Protein AF-A0A5A7V7B0-F1 (afdb_monomer_lite)

Secondary structure (DSSP, 8-state):
--SHHHHHHHHHHHHHHHHHHHHHHHGGG-HHHHHHTT---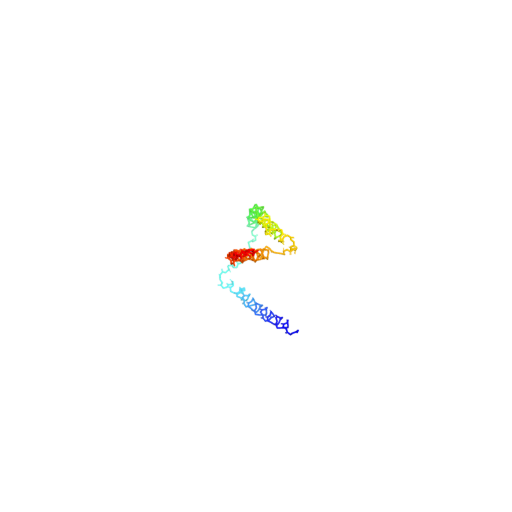------HHHHHHHHHHHHHHHHHHHHHHHHHTTT---HHHHHHHHHHHS-HHHHHHHHHS---SSHHHHHHHHHHHHHHHHHHHHHHHHHHHS----------PPP----

Structure (mmCIF, N/CA/C/O backbone):
data_AF-A0A5A7V7B0-F1
#
_entry.id   AF-A0A5A7V7B0-F1
#
loop_
_atom_site.group_PDB
_atom_site.id
_atom_site.type_symbol
_atom_site.label_atom_id
_atom_site.label_alt_id
_atom_site.label_comp_id
_atom_site.label_asym_id
_atom_site.label_entity_id
_atom_site.label_seq_id
_atom_site.pdbx_PDB_ins_code
_atom_site.Cartn_x
_atom_site.Cartn_y
_atom_site.Cartn_z
_atom_site.occupancy
_atom_site.B_iso_or_equiv
_atom_site.auth_seq_id
_atom_site.auth_comp_id
_atom_site.auth_asym_id
_atom_site.auth_atom_id
_atom_site.pdbx_PDB_model_num
ATOM 1 N N . MET A 1 1 ? 16.609 -31.916 -13.043 1.00 44.19 1 MET A N 1
ATOM 2 C CA . MET A 1 1 ? 15.316 -31.734 -12.333 1.00 44.19 1 MET A CA 1
ATOM 3 C C . MET A 1 1 ? 15.356 -32.152 -10.844 1.00 44.19 1 MET A C 1
ATOM 5 O O . MET A 1 1 ? 14.357 -32.625 -10.323 1.00 44.19 1 MET A O 1
ATOM 9 N N . LEU A 1 2 ? 16.464 -31.944 -10.107 1.00 50.38 2 LEU A N 1
ATOM 10 C CA . LEU A 1 2 ? 16.573 -32.333 -8.679 1.00 50.38 2 LEU A CA 1
ATOM 11 C C . LEU A 1 2 ? 16.670 -31.155 -7.683 1.00 50.38 2 LEU A C 1
ATOM 13 O O . LEU A 1 2 ? 16.662 -31.378 -6.475 1.00 50.38 2 LEU A O 1
ATOM 17 N N . SER A 1 3 ? 16.712 -29.902 -8.151 1.00 45.66 3 SER A N 1
ATOM 18 C CA . SER A 1 3 ? 16.937 -28.737 -7.271 1.00 45.66 3 SER A CA 1
ATOM 19 C C . SER A 1 3 ? 15.665 -28.222 -6.562 1.00 45.66 3 SER A C 1
ATOM 21 O O . SER A 1 3 ? 15.728 -27.774 -5.418 1.00 45.66 3 SER A O 1
ATOM 23 N N . CYS A 1 4 ? 14.472 -28.380 -7.153 1.00 44.38 4 CYS A N 1
ATOM 24 C CA . CYS A 1 4 ? 13.214 -27.901 -6.550 1.00 44.38 4 CYS A CA 1
ATOM 25 C C . CYS A 1 4 ? 12.774 -28.671 -5.291 1.00 44.38 4 CYS A C 1
ATOM 27 O O . CYS A 1 4 ? 12.064 -28.121 -4.450 1.00 44.38 4 CYS A O 1
ATOM 29 N N . ARG A 1 5 ? 13.211 -29.926 -5.111 1.00 48.72 5 ARG A N 1
ATOM 30 C CA . ARG A 1 5 ? 12.793 -30.761 -3.969 1.00 48.72 5 ARG A CA 1
ATOM 31 C C . ARG A 1 5 ? 13.484 -30.358 -2.655 1.00 48.72 5 ARG A C 1
ATOM 33 O O . ARG A 1 5 ? 12.900 -30.522 -1.587 1.00 48.72 5 ARG A O 1
ATOM 40 N N . LYS A 1 6 ? 14.688 -29.769 -2.723 1.00 51.28 6 LYS A N 1
ATOM 41 C CA . LYS A 1 6 ? 15.424 -29.284 -1.538 1.00 51.28 6 LYS A CA 1
ATOM 42 C C . LYS A 1 6 ? 14.836 -27.986 -0.969 1.00 51.28 6 LYS A C 1
ATOM 44 O O . LYS A 1 6 ? 14.724 -27.868 0.247 1.00 51.28 6 LYS A O 1
ATOM 49 N N . GLN A 1 7 ? 14.372 -27.060 -1.816 1.00 46.69 7 GLN A N 1
ATOM 50 C CA . GLN A 1 7 ? 13.757 -25.804 -1.348 1.00 46.69 7 GLN A CA 1
ATOM 51 C C . GLN A 1 7 ? 12.418 -26.014 -0.625 1.00 46.69 7 GLN A C 1
ATOM 53 O O . GLN A 1 7 ? 12.127 -25.293 0.327 1.00 46.69 7 GLN A O 1
ATOM 58 N N . GLY A 1 8 ? 11.623 -27.014 -1.024 1.00 50.09 8 GLY A N 1
ATOM 59 C CA . GLY A 1 8 ? 10.396 -27.378 -0.303 1.00 50.09 8 GLY A CA 1
ATOM 60 C C . GLY A 1 8 ? 10.667 -27.941 1.098 1.00 50.09 8 GLY A C 1
ATOM 61 O O . GLY A 1 8 ? 9.931 -27.645 2.036 1.00 50.09 8 GLY A O 1
ATOM 62 N N . CYS A 1 9 ? 11.758 -28.698 1.259 1.00 52.94 9 CYS A N 1
ATOM 63 C CA . CYS A 1 9 ? 12.156 -29.288 2.538 1.00 52.94 9 CYS A CA 1
ATOM 64 C C . CYS A 1 9 ? 12.688 -28.230 3.521 1.00 52.94 9 CYS A C 1
ATOM 66 O O . CYS A 1 9 ? 12.286 -28.210 4.682 1.00 52.94 9 CYS A O 1
ATOM 68 N N . GLU A 1 10 ? 13.521 -27.297 3.051 1.00 57.16 10 GLU A N 1
ATOM 69 C CA . GLU A 1 10 ? 14.060 -26.221 3.897 1.00 57.16 10 GLU A CA 1
ATOM 70 C C . GLU A 1 10 ? 12.984 -25.211 4.320 1.00 57.16 10 GLU A C 1
ATOM 72 O O . GLU A 1 10 ? 12.929 -24.826 5.488 1.00 57.16 10 GLU A O 1
ATOM 77 N N . LYS A 1 11 ? 12.052 -24.853 3.423 1.00 60.31 11 LYS A N 1
ATOM 78 C CA . LYS A 1 11 ? 10.896 -24.010 3.779 1.00 60.31 11 LYS A CA 1
ATOM 79 C C . LYS A 1 11 ? 10.007 -24.666 4.837 1.00 60.31 11 LYS A C 1
ATOM 81 O O . LYS A 1 11 ? 9.556 -23.982 5.753 1.00 60.31 11 LYS A O 1
ATOM 86 N N . LYS A 1 12 ? 9.796 -25.984 4.748 1.00 68.38 12 LYS A N 1
ATOM 87 C CA . LYS A 1 12 ? 9.005 -26.745 5.725 1.00 68.38 12 LYS A CA 1
ATOM 88 C C . LYS A 1 12 ? 9.674 -26.775 7.103 1.00 68.38 12 LYS A C 1
ATOM 90 O O . LYS A 1 12 ? 9.035 -26.428 8.088 1.00 68.38 12 LYS A O 1
ATOM 95 N N . LYS A 1 13 ? 10.985 -27.040 7.162 1.00 74.31 13 LYS A N 1
ATOM 96 C CA . LYS A 1 13 ? 11.766 -26.975 8.413 1.00 74.31 13 LYS A CA 1
ATOM 97 C C . LYS A 1 13 ? 11.723 -25.592 9.064 1.00 74.31 13 LYS A C 1
ATOM 99 O O . LYS A 1 13 ? 11.684 -25.484 10.288 1.00 74.31 13 LYS A O 1
ATOM 104 N N . LEU A 1 14 ? 11.758 -24.529 8.261 1.00 72.19 14 LEU A N 1
ATOM 105 C CA . LEU A 1 14 ? 11.712 -23.156 8.763 1.00 72.19 14 LEU A CA 1
ATOM 106 C C . LEU A 1 14 ? 10.325 -22.817 9.324 1.00 72.19 14 LEU A C 1
ATOM 108 O O . LEU A 1 14 ? 10.233 -22.236 10.403 1.00 72.19 14 LEU A O 1
ATOM 112 N N . PHE A 1 15 ? 9.261 -23.258 8.646 1.00 73.69 15 PHE A N 1
ATOM 113 C CA . PHE A 1 15 ? 7.886 -23.127 9.126 1.00 73.69 15 PHE A CA 1
ATOM 114 C C . PHE A 1 15 ? 7.670 -23.871 10.451 1.00 73.69 15 PHE A C 1
ATOM 116 O O . PHE A 1 15 ? 7.143 -23.288 11.394 1.00 73.69 15 PHE A O 1
ATOM 123 N N . ASP A 1 16 ? 8.170 -25.103 10.572 1.00 79.31 16 ASP A N 1
ATOM 124 C CA . ASP A 1 16 ? 8.054 -25.899 11.800 1.00 79.31 16 ASP A CA 1
ATOM 125 C C . ASP A 1 16 ? 8.808 -25.254 12.978 1.00 79.31 16 ASP A C 1
ATOM 127 O O . ASP A 1 16 ? 8.309 -25.222 14.105 1.00 79.31 16 ASP A O 1
ATOM 131 N N . ARG A 1 17 ? 9.983 -24.655 12.729 1.00 78.88 17 ARG A N 1
ATOM 132 C CA . ARG A 1 17 ? 10.747 -23.907 13.747 1.00 78.88 17 ARG A CA 1
ATOM 133 C C . ARG A 1 17 ? 10.021 -22.643 14.205 1.00 78.88 17 ARG A C 1
ATOM 135 O O . ARG A 1 17 ? 10.004 -22.354 15.401 1.00 78.88 17 ARG A O 1
ATOM 142 N N . VAL A 1 18 ? 9.417 -21.905 13.273 1.00 78.25 18 VAL A N 1
ATOM 143 C CA . VAL A 1 18 ? 8.632 -20.697 13.569 1.00 78.25 18 VAL A CA 1
ATOM 144 C C . VAL A 1 18 ? 7.355 -21.060 14.330 1.00 78.25 18 VAL A C 1
ATOM 146 O O . VAL A 1 18 ? 7.065 -20.442 15.353 1.00 78.25 18 VAL A O 1
ATOM 149 N N . ALA A 1 19 ? 6.646 -22.111 13.913 1.00 79.38 19 ALA A N 1
ATOM 150 C CA . ALA A 1 19 ? 5.474 -22.630 14.611 1.00 79.38 19 ALA A CA 1
ATOM 151 C C . ALA A 1 19 ? 5.823 -23.094 16.035 1.00 79.38 19 ALA A C 1
ATOM 153 O O . ALA A 1 19 ? 5.123 -22.760 16.994 1.00 79.38 19 ALA A O 1
ATOM 154 N N . GLN A 1 20 ? 6.953 -23.788 16.208 1.00 76.12 20 GLN A N 1
ATOM 155 C CA . GLN A 1 20 ? 7.423 -24.210 17.524 1.00 76.12 20 GLN A CA 1
ATOM 156 C C . GLN A 1 20 ? 7.801 -23.010 18.408 1.00 76.12 20 GLN A C 1
ATOM 158 O O . GLN A 1 20 ? 7.453 -22.999 19.589 1.00 76.12 20 GLN A O 1
ATOM 163 N N . ALA A 1 21 ? 8.454 -21.979 17.864 1.00 71.75 21 ALA A N 1
ATOM 164 C CA . ALA A 1 21 ? 8.780 -20.751 18.594 1.00 71.75 21 ALA A CA 1
ATOM 165 C C . ALA A 1 21 ? 7.524 -19.956 19.007 1.00 71.75 21 ALA A C 1
ATOM 167 O O . ALA A 1 21 ? 7.416 -19.541 20.161 1.00 71.75 21 ALA A O 1
ATOM 168 N N . LEU A 1 22 ? 6.534 -19.831 18.114 1.00 62.91 22 LEU A N 1
ATOM 169 C CA . LEU A 1 22 ? 5.226 -19.223 18.401 1.00 62.91 22 LEU A CA 1
ATOM 170 C C . LEU A 1 22 ? 4.441 -20.005 19.462 1.00 62.91 22 LEU A C 1
ATOM 172 O O . LEU A 1 22 ? 3.808 -19.412 20.334 1.00 62.91 22 LEU A O 1
ATOM 176 N N . SER A 1 23 ? 4.516 -21.340 19.443 1.00 65.19 23 SER A N 1
ATOM 177 C CA . SER A 1 23 ? 3.890 -22.175 20.478 1.00 65.19 23 SER A CA 1
ATOM 178 C C . SER A 1 23 ? 4.555 -22.014 21.853 1.00 65.19 23 SER A C 1
ATOM 180 O O . SER A 1 23 ? 3.890 -22.153 22.881 1.00 65.19 23 SER A O 1
ATOM 182 N N . LYS A 1 24 ? 5.857 -21.691 21.888 1.00 62.62 24 LYS A N 1
ATOM 183 C CA . LYS A 1 24 ? 6.624 -21.455 23.120 1.00 62.62 24 LYS A CA 1
ATOM 184 C C . LYS A 1 24 ? 6.319 -20.083 23.735 1.00 62.62 24 LYS A C 1
ATOM 186 O O . LYS A 1 24 ? 6.168 -20.006 24.950 1.00 62.62 24 LYS A O 1
ATOM 191 N N . SER A 1 25 ? 6.157 -19.025 22.935 1.00 57.03 25 SER A N 1
ATOM 192 C CA . SER A 1 25 ? 5.814 -17.684 23.446 1.00 57.03 25 SER A CA 1
ATOM 193 C C . SER A 1 25 ? 4.348 -17.560 23.872 1.00 57.03 25 SER A C 1
ATOM 195 O O . SER A 1 25 ? 4.049 -16.877 24.849 1.00 57.03 25 SER A O 1
ATOM 197 N N . LYS A 1 26 ? 3.423 -18.292 23.233 1.00 53.94 26 LYS A N 1
ATOM 198 C CA . LYS A 1 26 ? 2.003 -18.301 23.636 1.00 53.94 26 LYS A CA 1
ATOM 199 C C . LYS A 1 26 ? 1.782 -18.872 25.045 1.00 53.94 26 LYS A C 1
ATOM 201 O O . LYS A 1 26 ? 0.843 -18.472 25.724 1.00 53.94 26 LYS A O 1
ATOM 206 N N . LYS A 1 27 ? 2.683 -19.740 25.522 1.00 60.47 27 LYS A N 1
ATOM 207 C CA . LYS A 1 27 ? 2.680 -20.267 26.900 1.00 60.47 27 LYS A CA 1
ATOM 208 C C . LYS A 1 27 ? 3.250 -19.292 27.938 1.00 60.47 27 LYS A C 1
ATOM 210 O O . LYS A 1 27 ? 3.082 -19.528 29.129 1.00 60.47 27 LYS A O 1
ATOM 215 N N . GLN A 1 28 ? 3.910 -18.204 27.528 1.00 59.12 28 GLN A N 1
ATOM 216 C CA . GLN A 1 28 ? 4.475 -17.235 28.477 1.00 59.12 28 GLN A CA 1
ATOM 217 C C . GLN A 1 28 ? 3.422 -16.323 29.113 1.00 59.12 28 GLN A C 1
ATOM 219 O O . GLN A 1 28 ? 3.704 -15.747 30.159 1.00 59.12 28 GLN A O 1
ATOM 224 N N . PHE A 1 29 ? 2.218 -16.232 28.554 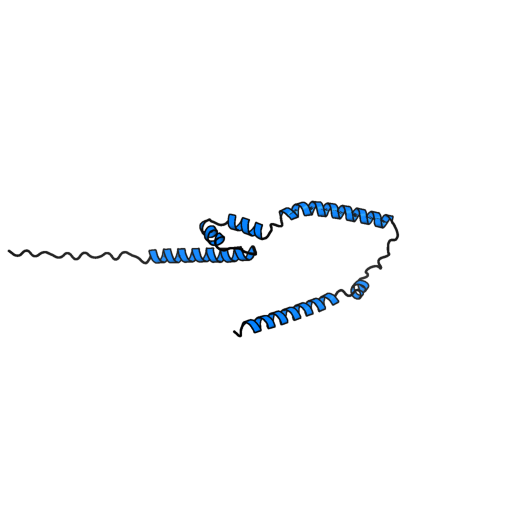1.00 59.69 29 PHE A N 1
ATOM 225 C CA . PHE A 1 29 ? 1.103 -15.486 29.139 1.00 59.69 29 PHE A CA 1
ATOM 226 C C . PHE A 1 29 ? 0.029 -16.443 29.658 1.00 59.69 29 PHE A C 1
ATOM 228 O O . PHE A 1 29 ? -1.142 -16.338 29.299 1.00 59.69 29 PHE A O 1
ATOM 235 N N . SER A 1 30 ? 0.428 -17.418 30.480 1.00 70.94 30 SER A N 1
ATOM 236 C CA . SER A 1 30 ? -0.553 -18.227 31.196 1.00 70.94 30 SER A CA 1
ATOM 237 C C . SER A 1 30 ? -1.380 -17.325 32.115 1.00 70.94 30 SER A C 1
ATOM 239 O O . SER A 1 30 ? -0.869 -16.385 32.733 1.00 70.94 30 SER A O 1
ATOM 241 N N . ILE A 1 31 ? -2.673 -17.623 32.215 1.00 72.81 31 ILE A N 1
ATOM 242 C CA . ILE A 1 31 ? -3.595 -16.939 33.130 1.00 72.81 31 ILE A CA 1
ATOM 243 C C . ILE A 1 31 ? -3.047 -16.979 34.568 1.00 72.81 31 ILE A C 1
ATOM 245 O O . ILE A 1 31 ? -3.243 -16.044 35.333 1.00 72.81 31 ILE A O 1
ATOM 249 N N . GLU A 1 32 ? -2.289 -18.016 34.925 1.00 75.69 32 GLU A N 1
ATOM 250 C CA . GLU A 1 32 ? -1.602 -18.151 36.215 1.00 75.69 32 GLU A CA 1
ATOM 251 C C . GLU A 1 32 ? -0.532 -17.074 36.448 1.00 75.69 32 GLU A C 1
ATOM 253 O O . GLU A 1 32 ? -0.487 -16.502 37.536 1.00 75.69 32 GLU A O 1
ATOM 258 N N . ARG A 1 33 ? 0.282 -16.719 35.437 1.00 73.19 33 ARG A N 1
ATOM 259 C CA . ARG A 1 33 ? 1.221 -15.582 35.539 1.00 73.19 33 ARG A CA 1
ATOM 260 C C . ARG A 1 33 ? 0.483 -14.256 35.678 1.00 73.19 33 ARG A C 1
ATOM 262 O O . ARG A 1 33 ? 0.927 -13.404 36.437 1.00 73.19 33 ARG A O 1
ATOM 269 N N . LEU A 1 34 ? -0.640 -14.086 34.979 1.00 67.38 34 LEU A N 1
ATOM 270 C CA . LEU A 1 34 ? -1.482 -12.893 35.115 1.00 67.38 34 LEU A CA 1
ATOM 271 C C . LEU A 1 34 ? -2.114 -12.802 36.516 1.00 67.38 34 LEU A C 1
ATOM 273 O O . LEU A 1 34 ? -2.141 -11.720 37.096 1.00 67.38 34 LEU A O 1
ATOM 277 N N . LYS A 1 35 ? -2.528 -13.933 37.105 1.00 69.19 35 LYS A N 1
ATOM 278 C CA . LYS A 1 35 ? -3.000 -14.016 38.500 1.00 69.19 35 LYS A CA 1
ATOM 279 C C . LYS A 1 35 ? -1.897 -13.668 39.509 1.00 69.19 35 LYS A C 1
ATOM 281 O O . LYS A 1 35 ? -2.165 -12.968 40.479 1.00 69.19 35 LYS A O 1
ATOM 286 N N . ALA A 1 36 ? -0.656 -14.100 39.268 1.00 78.06 36 ALA A N 1
ATOM 287 C CA . ALA A 1 36 ? 0.487 -13.800 40.137 1.00 78.06 36 ALA A CA 1
ATOM 288 C C . ALA A 1 36 ? 0.891 -12.310 40.140 1.00 78.06 36 ALA A C 1
ATOM 290 O O . ALA A 1 36 ? 1.496 -11.838 41.098 1.00 78.06 36 ALA A O 1
ATOM 291 N N . LEU A 1 37 ? 0.529 -11.547 39.102 1.00 83.44 37 LEU A N 1
ATOM 292 C CA . LEU A 1 37 ? 0.871 -10.126 38.953 1.00 83.44 37 LEU A CA 1
ATOM 293 C C . LEU A 1 37 ? -0.060 -9.165 39.720 1.00 83.44 37 LEU A C 1
ATOM 295 O O . LEU A 1 37 ? -0.086 -7.978 39.408 1.00 83.44 37 LEU A O 1
ATOM 299 N N . LYS A 1 38 ? -0.817 -9.643 40.722 1.00 65.88 38 LYS A N 1
ATOM 300 C CA . LYS A 1 38 ? -1.844 -8.848 41.429 1.00 65.88 38 LYS A CA 1
ATOM 301 C C . LYS A 1 38 ? -2.832 -8.183 40.460 1.00 65.88 38 LYS A C 1
ATOM 303 O O . LYS A 1 38 ? -3.262 -7.054 40.688 1.00 65.88 38 LYS A O 1
ATOM 308 N N . ALA A 1 39 ? -3.215 -8.877 39.385 1.00 59.47 39 ALA A N 1
ATOM 309 C CA . ALA A 1 39 ? -4.425 -8.507 38.665 1.00 59.47 39 ALA A CA 1
ATOM 310 C C . ALA A 1 39 ? -5.574 -8.614 39.672 1.00 59.47 39 ALA A C 1
ATOM 312 O O . ALA A 1 39 ? -5.942 -9.713 40.087 1.00 59.47 39 ALA A O 1
ATOM 313 N N . THR A 1 40 ? -6.056 -7.471 40.154 1.00 59.94 40 THR A N 1
ATOM 314 C CA . THR A 1 40 ? -7.183 -7.419 41.079 1.00 59.94 40 THR A CA 1
ATOM 315 C C . THR A 1 40 ? -8.338 -8.152 40.424 1.00 59.94 40 THR A C 1
ATOM 317 O O . THR A 1 40 ? -8.635 -7.896 39.254 1.00 59.94 40 THR A O 1
ATOM 320 N N . THR A 1 41 ? -8.944 -9.091 41.153 1.00 56.50 41 THR A N 1
ATOM 321 C CA . THR A 1 41 ? -10.176 -9.765 40.748 1.00 56.50 41 THR A CA 1
ATOM 322 C C . THR A 1 41 ? -11.104 -8.705 40.181 1.00 56.50 41 THR A C 1
ATOM 324 O O . THR A 1 41 ? -11.354 -7.704 40.850 1.00 56.50 41 THR A O 1
ATOM 327 N N . PHE A 1 42 ? -11.509 -8.866 38.920 1.00 56.06 42 PHE A N 1
ATOM 328 C CA . PHE A 1 42 ? -12.414 -7.924 38.284 1.00 56.06 42 PHE A CA 1
ATOM 329 C C . PHE A 1 42 ? -13.734 -7.999 39.045 1.00 56.06 42 PHE A C 1
ATOM 331 O O . PHE A 1 42 ? -14.531 -8.913 38.844 1.00 56.06 42 PHE A O 1
ATOM 338 N N . GLU A 1 43 ? -13.897 -7.084 39.994 1.00 66.19 43 GLU A N 1
ATOM 339 C CA . GLU A 1 43 ? -15.130 -6.880 40.722 1.00 66.19 43 GLU A CA 1
ATOM 340 C C . GLU A 1 43 ? -16.118 -6.379 39.677 1.00 66.19 43 GLU A C 1
ATOM 342 O O . GLU A 1 43 ? -16.012 -5.247 39.194 1.00 66.19 43 GLU A O 1
ATOM 347 N N . TRP A 1 44 ? -16.997 -7.276 39.221 1.00 56.53 44 TRP A N 1
ATOM 348 C CA . TRP A 1 44 ? -18.039 -6.918 38.274 1.00 56.53 44 TRP A CA 1
ATOM 349 C C . TRP A 1 44 ? -18.788 -5.735 38.875 1.00 56.53 44 TRP A C 1
ATOM 351 O O . TRP A 1 44 ? -19.460 -5.860 39.898 1.00 56.53 44 TRP A O 1
ATOM 361 N N . THR A 1 45 ? -18.611 -4.554 38.291 1.00 64.00 45 THR A N 1
ATOM 362 C CA . THR A 1 45 ? -19.290 -3.365 38.779 1.00 64.00 45 THR A CA 1
ATOM 363 C C . THR A 1 45 ? -20.720 -3.466 38.271 1.00 64.00 45 THR A C 1
ATOM 365 O O . THR A 1 45 ? -21.036 -3.012 37.178 1.00 64.00 45 THR A O 1
ATOM 368 N N . THR A 1 46 ? -21.599 -4.071 39.073 1.00 65.88 46 THR A N 1
ATOM 369 C CA . THR A 1 46 ? -23.051 -4.161 38.818 1.00 65.88 46 THR A CA 1
ATOM 370 C C . THR A 1 46 ? -23.731 -2.787 38.868 1.00 65.88 46 THR A C 1
ATOM 372 O O . THR A 1 46 ? -24.938 -2.684 38.688 1.00 65.88 46 THR A O 1
ATOM 375 N N . ASN A 1 47 ? -22.978 -1.714 39.130 1.00 74.62 47 ASN A N 1
ATOM 376 C CA . ASN A 1 47 ? -23.510 -0.365 39.157 1.00 74.62 47 ASN A CA 1
ATOM 377 C C . ASN A 1 47 ? -23.753 0.138 37.718 1.00 74.62 47 ASN A C 1
ATOM 379 O O . ASN A 1 47 ? -22.777 0.404 37.003 1.00 74.62 47 ASN A O 1
ATOM 383 N N . PRO A 1 48 ? -25.020 0.323 37.301 1.00 79.94 48 PRO A N 1
ATOM 384 C CA . PRO A 1 48 ? -25.352 0.771 35.949 1.00 79.94 48 PRO A CA 1
ATOM 385 C C . PRO A 1 48 ? -24.730 2.135 35.611 1.00 79.94 48 PRO A C 1
ATOM 387 O O . PRO A 1 48 ? -24.292 2.337 34.481 1.00 79.94 48 PRO A O 1
ATOM 390 N N . ALA A 1 49 ? -24.546 3.023 36.595 1.00 83.94 49 ALA A N 1
ATOM 391 C CA . ALA A 1 49 ? -23.926 4.332 36.380 1.00 83.94 49 ALA A CA 1
ATOM 392 C C . ALA A 1 49 ? -22.447 4.235 35.954 1.00 83.94 49 ALA A C 1
ATOM 394 O O . ALA A 1 49 ? -21.938 5.081 35.217 1.00 83.94 49 ALA A O 1
ATOM 395 N N . ASN A 1 50 ? -21.733 3.194 36.397 1.00 81.38 50 ASN A N 1
ATOM 396 C CA . ASN A 1 50 ? -20.341 2.985 35.998 1.00 81.38 50 ASN A CA 1
ATOM 397 C C . ASN A 1 50 ? -20.243 2.465 34.554 1.00 81.38 50 ASN A C 1
ATOM 399 O O . ASN A 1 50 ? -19.339 2.859 33.815 1.00 81.38 50 ASN A O 1
ATOM 403 N N . VAL A 1 51 ? -21.202 1.629 34.140 1.00 85.50 51 VAL A N 1
ATOM 404 C CA . VAL A 1 51 ? -21.320 1.123 32.764 1.00 85.50 51 VAL A CA 1
ATOM 405 C C . VAL A 1 51 ? -21.646 2.263 31.798 1.00 85.50 51 VAL A C 1
ATOM 407 O O . VAL A 1 51 ? -20.993 2.385 30.765 1.00 85.50 51 VAL A O 1
ATOM 410 N N . GLU A 1 52 ? -22.575 3.150 32.159 1.00 88.06 52 GLU A N 1
ATOM 411 C CA . GLU A 1 52 ? -22.920 4.339 31.364 1.00 88.06 52 GLU A CA 1
ATOM 412 C C . GLU A 1 52 ? -21.732 5.294 31.199 1.00 88.06 52 GLU A C 1
ATOM 414 O O . GLU A 1 52 ? -21.428 5.749 30.093 1.00 88.06 52 GLU A O 1
ATOM 419 N N . LYS A 1 53 ? -20.992 5.551 32.284 1.00 90.44 53 LYS A N 1
ATOM 420 C CA . LYS A 1 53 ? -19.773 6.367 32.240 1.00 90.44 53 LYS A CA 1
ATOM 421 C C . LYS A 1 53 ? -18.709 5.752 31.328 1.00 90.44 53 LYS A C 1
ATOM 423 O O . LYS A 1 53 ? -18.058 6.472 30.567 1.00 90.44 53 LYS A O 1
ATOM 428 N N . TRP A 1 54 ? -18.529 4.434 31.392 1.00 89.50 54 TRP A N 1
ATOM 429 C CA . TRP A 1 54 ? -17.590 3.719 30.531 1.00 89.50 54 TRP A CA 1
ATOM 430 C C . TRP A 1 54 ? -18.022 3.759 29.060 1.00 89.50 54 TRP A C 1
ATOM 432 O O . TRP A 1 54 ? -17.201 4.082 28.202 1.00 89.50 54 TRP A O 1
ATOM 442 N N . LEU A 1 55 ? -19.307 3.534 28.769 1.00 91.25 55 LEU A N 1
ATOM 443 C CA . LEU A 1 55 ? -19.871 3.656 27.421 1.00 91.25 55 LEU A CA 1
ATOM 444 C C . LEU A 1 55 ? -19.645 5.055 26.841 1.00 91.25 55 LEU A C 1
ATOM 446 O O . LEU A 1 55 ? -19.119 5.176 25.737 1.00 91.25 55 LEU A O 1
ATOM 450 N N . SER A 1 56 ? -19.912 6.109 27.616 1.00 92.19 56 SER A N 1
ATOM 451 C CA . SER A 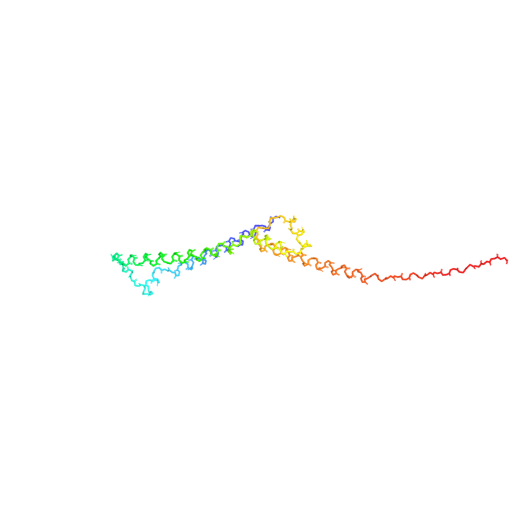1 56 ? -19.653 7.493 27.199 1.00 92.19 56 SER A CA 1
ATOM 452 C C . SER A 1 56 ? -18.169 7.748 26.886 1.00 92.19 56 SER A C 1
ATOM 454 O O . SER A 1 56 ? -17.821 8.421 25.909 1.00 92.19 56 SER A O 1
ATOM 456 N N . MET A 1 57 ? -17.254 7.179 27.680 1.00 92.81 57 MET A N 1
ATOM 457 C CA . MET A 1 57 ? -15.816 7.253 27.402 1.00 92.81 57 MET A CA 1
ATOM 458 C C . MET A 1 57 ? -15.436 6.519 26.111 1.00 92.81 57 MET A C 1
ATOM 460 O O . MET A 1 57 ? -14.628 7.038 25.335 1.00 92.81 57 MET A O 1
ATOM 464 N N . VAL A 1 58 ? -16.012 5.339 25.871 1.00 94.31 58 VAL A N 1
ATOM 465 C CA . VAL A 1 58 ? -15.780 4.544 24.660 1.00 94.31 58 VAL A CA 1
ATOM 466 C C . VAL A 1 58 ? -16.299 5.277 23.427 1.00 94.31 58 VAL A C 1
ATOM 468 O O . VAL A 1 58 ? -15.537 5.445 22.477 1.00 94.31 58 VAL A O 1
ATOM 471 N N . GLU A 1 59 ? -17.522 5.806 23.452 1.00 95.25 59 GLU A N 1
ATOM 472 C CA . GLU A 1 59 ? -18.087 6.609 22.359 1.00 95.25 59 GLU A CA 1
ATOM 473 C C . GLU A 1 59 ? -17.207 7.819 22.030 1.00 95.25 59 GLU A C 1
ATOM 475 O O . GLU A 1 59 ? -16.868 8.069 20.869 1.00 95.25 59 GLU A O 1
ATOM 480 N N . LYS A 1 60 ? -16.741 8.538 23.057 1.00 94.31 60 LYS A N 1
ATOM 481 C CA . LYS A 1 60 ? -15.834 9.680 22.892 1.00 94.31 60 LYS A CA 1
ATOM 482 C C . LYS A 1 60 ? -14.481 9.270 22.299 1.00 94.31 60 LYS A C 1
ATOM 484 O O . LYS A 1 60 ? -13.917 10.023 21.499 1.00 94.31 60 LYS A O 1
ATOM 489 N N . CYS A 1 61 ? -13.942 8.105 22.662 1.00 91.69 61 CYS A N 1
ATOM 490 C CA . CYS A 1 61 ? -12.722 7.563 22.057 1.00 91.69 61 CYS A CA 1
ATOM 491 C C . CYS A 1 61 ? -12.939 7.146 20.598 1.00 91.69 61 CYS A C 1
ATOM 493 O O . CYS A 1 61 ? -12.144 7.525 19.737 1.00 91.69 61 CYS A O 1
ATOM 495 N N . LEU A 1 62 ? -14.027 6.435 20.302 1.00 93.00 62 LEU A N 1
ATOM 496 C CA . LEU A 1 62 ? -14.375 6.003 18.948 1.00 93.00 62 LEU A CA 1
ATOM 497 C C . LEU A 1 62 ? -14.621 7.197 18.017 1.00 93.00 62 LEU A C 1
ATOM 499 O O . LEU A 1 62 ? -14.160 7.190 16.875 1.00 93.00 62 LEU A O 1
ATOM 503 N N . GLY A 1 63 ? -15.253 8.266 18.507 1.00 93.69 63 GLY A N 1
ATOM 504 C CA . GLY A 1 63 ? -15.440 9.506 17.752 1.00 93.69 63 GLY A CA 1
ATOM 505 C C . GLY A 1 63 ? -14.116 10.189 17.390 1.00 93.69 63 GLY A C 1
ATOM 506 O O . GLY A 1 63 ? -13.905 10.575 16.237 1.00 93.69 63 GLY A O 1
ATOM 507 N N . LYS A 1 64 ? -13.180 10.289 18.345 1.00 92.44 64 LYS A N 1
ATOM 508 C CA . LYS A 1 64 ? -11.826 10.820 18.093 1.00 92.44 64 LYS A CA 1
ATOM 509 C C . LYS A 1 64 ? -11.054 9.951 17.105 1.00 92.44 64 LYS A C 1
ATOM 511 O O . LYS A 1 64 ? -10.444 10.484 16.182 1.00 92.44 64 LYS A O 1
ATOM 516 N N . PHE A 1 65 ? -11.114 8.632 17.275 1.00 88.25 65 PHE A N 1
ATOM 517 C CA . PHE A 1 65 ? -10.457 7.681 16.385 1.00 88.25 65 PHE A CA 1
ATOM 518 C C . PHE A 1 65 ? -11.001 7.788 14.959 1.00 88.25 65 PHE A C 1
ATOM 520 O O . PHE A 1 65 ? -10.226 7.917 14.021 1.00 88.25 65 PHE A O 1
ATOM 527 N N . THR A 1 66 ? -12.322 7.855 14.791 1.00 89.56 66 THR A N 1
ATOM 528 C CA . THR A 1 66 ? -12.964 8.031 13.479 1.00 89.56 66 THR A CA 1
ATOM 529 C C . THR A 1 66 ? -12.556 9.352 12.826 1.00 89.56 66 THR A C 1
ATOM 531 O O . THR A 1 66 ? -12.287 9.398 11.627 1.00 89.56 66 THR A O 1
ATOM 534 N N . LYS A 1 67 ? -12.461 10.440 13.603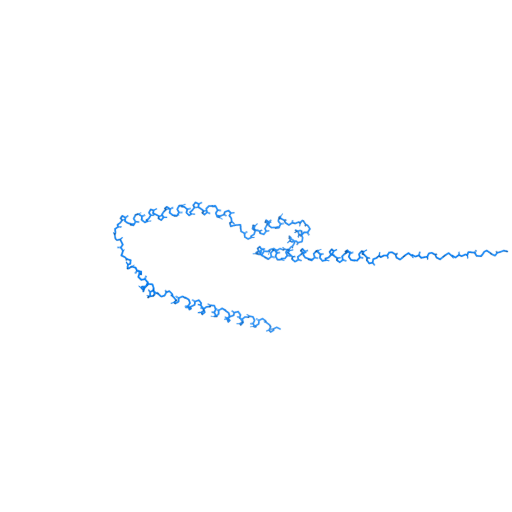 1.00 89.19 67 LYS A N 1
ATOM 535 C CA . LYS A 1 67 ? -11.994 11.741 13.101 1.00 89.19 67 LYS A CA 1
ATOM 536 C C . LYS A 1 67 ? -10.546 11.679 12.612 1.00 89.19 67 LYS A C 1
ATOM 538 O O . LYS A 1 67 ? -10.249 12.291 11.594 1.00 89.19 67 LYS A O 1
ATOM 543 N N . LEU A 1 68 ? -9.680 10.932 13.296 1.00 85.19 68 LEU A N 1
ATOM 544 C CA . LEU A 1 68 ? -8.296 10.698 12.873 1.00 85.19 68 LEU A CA 1
ATOM 545 C C . LEU A 1 68 ? -8.217 9.769 11.652 1.00 85.19 68 LEU A C 1
ATOM 547 O O . LEU A 1 68 ? -7.503 10.079 10.704 1.00 85.19 68 LEU A O 1
ATOM 551 N N . ALA A 1 69 ? -9.006 8.693 11.628 1.00 82.62 69 ALA A N 1
ATOM 552 C CA . ALA A 1 69 ? -9.030 7.709 10.545 1.00 82.62 69 ALA A CA 1
ATOM 553 C C . ALA A 1 69 ? -9.395 8.323 9.182 1.00 82.62 69 ALA A C 1
ATOM 555 O O . ALA A 1 69 ? -8.853 7.905 8.162 1.00 82.62 69 ALA A O 1
ATOM 556 N N . LYS A 1 70 ? -10.230 9.375 9.156 1.00 82.50 70 LYS A N 1
ATOM 557 C CA . LYS A 1 70 ? -10.539 10.145 7.933 1.00 82.50 70 LYS A CA 1
ATOM 558 C C . LYS A 1 70 ? -9.292 10.688 7.227 1.00 82.50 70 LYS A C 1
ATOM 560 O O . LYS A 1 70 ? -9.275 10.759 6.004 1.00 82.50 70 LYS A O 1
ATOM 565 N N . TYR A 1 71 ? -8.257 11.054 7.982 1.00 75.94 71 TYR A N 1
ATOM 566 C CA . TYR A 1 71 ? -6.991 11.547 7.434 1.00 75.94 71 TYR A CA 1
ATOM 567 C C . TYR A 1 71 ? -6.021 10.415 7.077 1.00 75.94 71 TYR A C 1
ATOM 569 O O . TYR A 1 71 ? -5.034 10.644 6.388 1.00 75.94 71 TYR A O 1
ATOM 577 N N . THR A 1 72 ? -6.282 9.190 7.539 1.00 72.81 72 THR A N 1
ATOM 578 C CA . THR A 1 72 ? -5.457 8.016 7.236 1.00 72.81 72 THR A CA 1
ATOM 579 C C . THR A 1 72 ? -5.851 7.378 5.906 1.00 72.81 72 THR A C 1
ATOM 581 O O . THR A 1 72 ? -4.970 6.940 5.171 1.00 72.81 72 THR A O 1
ATOM 584 N N . THR A 1 73 ? -7.139 7.383 5.541 1.00 60.75 73 THR A N 1
ATOM 585 C CA . THR A 1 73 ? -7.609 6.834 4.253 1.00 60.75 73 THR A CA 1
ATOM 586 C C . THR A 1 73 ? -7.001 7.552 3.044 1.00 60.75 73 THR A C 1
ATOM 588 O O . THR A 1 73 ? -6.807 6.925 2.011 1.00 60.75 73 THR A O 1
ATOM 591 N N . SER A 1 74 ? -6.625 8.831 3.164 1.00 63.16 74 SER A N 1
ATOM 592 C CA . SER A 1 74 ? -5.902 9.540 2.096 1.00 63.16 74 SER A CA 1
ATOM 593 C C . SER A 1 74 ? -4.406 9.204 2.024 1.00 63.16 74 SER A C 1
ATOM 595 O O . SER A 1 74 ? -3.770 9.507 1.018 1.00 63.16 74 SER A O 1
ATOM 597 N N . TYR A 1 75 ? -3.831 8.602 3.073 1.00 61.72 75 TYR A N 1
ATOM 598 C CA . TYR A 1 75 ? -2.395 8.322 3.173 1.00 61.72 75 TYR A CA 1
ATOM 599 C C . TYR A 1 75 ? -2.031 6.859 2.886 1.00 61.72 75 TYR A C 1
ATOM 601 O O . TYR A 1 75 ? -0.885 6.573 2.536 1.00 61.72 75 TYR A O 1
ATOM 609 N N . VAL A 1 76 ? -2.987 5.924 2.961 1.00 62.09 76 VAL A N 1
ATOM 610 C CA . VAL A 1 76 ? -2.786 4.569 2.424 1.00 62.09 76 VAL A CA 1
ATOM 611 C C . VAL A 1 76 ? -2.946 4.636 0.907 1.00 62.09 76 VAL A C 1
ATOM 613 O O . VAL A 1 76 ? -3.963 4.249 0.346 1.00 62.09 76 VAL A O 1
ATOM 616 N N . VAL A 1 77 ? -1.933 5.200 0.250 1.00 69.88 77 VAL A N 1
ATOM 617 C CA . VAL A 1 77 ? -1.754 5.109 -1.197 1.00 69.88 77 VAL A CA 1
ATOM 618 C C . VAL A 1 77 ? -1.686 3.615 -1.510 1.00 69.88 77 VAL A C 1
ATOM 620 O O . VAL A 1 77 ? -0.784 2.932 -1.015 1.00 69.88 77 VAL A O 1
ATOM 623 N N . ASP A 1 78 ? -2.675 3.104 -2.238 1.00 83.56 78 ASP A N 1
ATOM 624 C CA . ASP A 1 78 ? -2.685 1.720 -2.704 1.00 83.56 78 ASP A CA 1
ATOM 625 C C . ASP A 1 78 ? -1.366 1.393 -3.430 1.00 83.56 78 ASP A C 1
ATOM 627 O O . ASP A 1 78 ? -0.702 2.291 -3.956 1.00 83.56 78 ASP A O 1
ATOM 631 N N . GLU A 1 79 ? -0.933 0.131 -3.427 1.00 84.62 79 GLU A N 1
ATOM 632 C CA . GLU A 1 79 ? 0.338 -0.234 -4.070 1.00 84.62 79 GLU A CA 1
ATOM 633 C C . GLU A 1 79 ? 0.338 0.124 -5.566 1.00 84.62 79 GLU A C 1
ATOM 635 O O . GLU A 1 79 ? 1.374 0.575 -6.062 1.00 84.62 79 GLU A O 1
ATOM 640 N N . ASP A 1 80 ? -0.810 0.054 -6.251 1.00 83.75 80 ASP A N 1
ATOM 641 C CA . ASP A 1 80 ? -0.929 0.475 -7.652 1.00 83.75 80 ASP A CA 1
ATOM 642 C C . ASP A 1 80 ? -0.793 1.998 -7.792 1.00 83.75 80 ASP A C 1
ATOM 644 O O . ASP A 1 80 ? -0.121 2.499 -8.694 1.00 83.75 80 ASP A O 1
ATOM 648 N N . GLU A 1 81 ? -1.380 2.756 -6.868 1.00 85.75 81 GLU A N 1
ATOM 649 C CA . GLU A 1 81 ? -1.304 4.220 -6.828 1.00 85.75 81 GLU A CA 1
ATOM 650 C C . GLU A 1 81 ? 0.132 4.697 -6.511 1.00 85.75 81 GLU A C 1
ATOM 652 O O . GLU A 1 81 ? 0.613 5.677 -7.091 1.00 85.75 81 GLU A O 1
ATOM 657 N N . LYS A 1 82 ? 0.869 3.973 -5.651 1.00 86.44 82 LYS A N 1
ATOM 658 C CA . LYS A 1 82 ? 2.300 4.222 -5.389 1.00 86.44 82 LYS A CA 1
ATOM 659 C C . LYS A 1 82 ? 3.142 3.941 -6.627 1.00 86.44 82 LYS A C 1
ATOM 661 O O . LYS A 1 82 ? 4.041 4.726 -6.931 1.00 86.44 82 LYS A O 1
ATOM 666 N N . CYS A 1 83 ? 2.857 2.842 -7.327 1.00 88.19 83 CYS A N 1
ATOM 667 C CA . CYS A 1 83 ? 3.555 2.489 -8.559 1.00 88.19 83 CYS A CA 1
ATOM 668 C C . CYS A 1 83 ? 3.333 3.550 -9.640 1.00 88.19 83 CYS A C 1
ATOM 670 O O . CYS A 1 83 ? 4.309 4.080 -10.169 1.00 88.19 83 CYS A O 1
ATOM 672 N N . LYS A 1 84 ? 2.078 3.954 -9.873 1.00 86.75 84 LYS A N 1
ATOM 673 C CA . LYS A 1 84 ? 1.727 5.007 -10.838 1.00 86.75 84 LYS A CA 1
ATOM 674 C C . LYS A 1 84 ? 2.444 6.323 -10.553 1.00 86.75 84 LYS A C 1
ATOM 676 O O . LYS A 1 84 ? 3.111 6.859 -11.430 1.00 86.75 84 LYS A O 1
ATOM 681 N N . ARG A 1 85 ? 2.392 6.819 -9.309 1.00 88.25 85 ARG A N 1
ATOM 682 C CA . ARG A 1 85 ? 3.087 8.069 -8.941 1.00 88.25 85 ARG A CA 1
ATOM 683 C C . ARG A 1 85 ? 4.595 7.992 -9.146 1.00 88.25 85 ARG A C 1
ATOM 685 O O . ARG A 1 85 ? 5.217 8.998 -9.480 1.00 88.25 85 ARG A O 1
ATOM 692 N N . PHE A 1 86 ? 5.190 6.827 -8.913 1.00 89.50 86 PHE A N 1
ATOM 693 C CA . PHE A 1 86 ? 6.615 6.628 -9.132 1.00 89.50 86 PHE A CA 1
ATOM 694 C C . PHE A 1 86 ? 6.961 6.628 -10.619 1.00 89.50 86 PHE A C 1
ATOM 696 O O . PHE A 1 86 ? 7.859 7.365 -11.017 1.00 89.50 86 PHE A O 1
ATOM 703 N N . GLU A 1 87 ? 6.218 5.885 -11.441 1.00 89.00 87 GLU A N 1
ATOM 704 C CA . GLU A 1 87 ? 6.365 5.867 -12.903 1.00 89.00 87 GLU A CA 1
ATOM 705 C C . GLU A 1 87 ? 6.198 7.270 -13.507 1.00 89.00 87 GLU A C 1
ATOM 707 O O . GLU A 1 87 ? 7.022 7.701 -14.322 1.00 89.00 87 GLU A O 1
ATOM 712 N N . ASP A 1 88 ? 5.210 8.030 -13.027 1.00 89.25 88 ASP A N 1
ATOM 713 C CA . ASP A 1 88 ? 4.968 9.426 -13.402 1.00 89.25 88 ASP A CA 1
ATOM 714 C C . ASP A 1 88 ? 6.090 10.380 -12.969 1.00 89.25 88 ASP A C 1
ATOM 716 O O . ASP A 1 88 ? 6.271 11.440 -13.576 1.00 89.25 88 ASP A O 1
ATOM 720 N N . GLY A 1 89 ? 6.880 10.008 -11.961 1.00 90.62 89 GLY A N 1
ATOM 721 C CA . GLY A 1 89 ? 8.079 10.727 -11.531 1.00 90.62 89 GLY A CA 1
ATOM 722 C C . GLY A 1 89 ? 9.344 10.365 -12.320 1.00 90.62 89 GLY A C 1
ATOM 723 O O . GLY A 1 89 ? 10.332 11.101 -12.263 1.00 90.62 89 GLY A O 1
ATOM 724 N N . LEU A 1 90 ? 9.350 9.261 -13.080 1.00 90.62 90 LEU A N 1
ATOM 725 C CA . LEU A 1 90 ? 10.535 8.819 -13.819 1.00 90.62 90 LEU A CA 1
ATOM 726 C C . LEU A 1 90 ? 10.813 9.703 -15.032 1.00 90.62 90 LEU A C 1
ATOM 728 O O . LEU A 1 90 ? 9.910 10.099 -15.775 1.00 90.62 90 LEU A O 1
ATOM 732 N N . ARG A 1 91 ? 12.104 9.937 -15.295 1.00 88.75 91 ARG A N 1
ATOM 733 C CA . ARG A 1 91 ? 12.563 10.557 -16.545 1.00 88.75 91 ARG A CA 1
ATOM 734 C C . ARG A 1 91 ? 12.096 9.728 -17.742 1.00 88.75 91 ARG A C 1
ATOM 736 O O . ARG A 1 91 ? 12.181 8.502 -17.717 1.00 88.75 91 ARG A O 1
ATOM 743 N N . MET A 1 92 ? 11.694 10.396 -18.822 1.00 85.62 92 MET A N 1
ATOM 744 C CA . MET A 1 92 ? 11.096 9.755 -20.003 1.00 85.62 92 MET A CA 1
ATOM 745 C C . MET A 1 92 ? 11.959 8.638 -20.615 1.00 85.62 92 MET A C 1
ATOM 747 O O . MET A 1 92 ? 11.432 7.601 -21.004 1.00 85.62 92 MET A O 1
ATOM 751 N N . ALA A 1 93 ? 13.286 8.801 -20.603 1.00 83.88 93 ALA A N 1
ATOM 752 C CA . ALA A 1 93 ? 14.237 7.789 -21.075 1.00 83.88 93 ALA A CA 1
ATOM 753 C C . ALA A 1 93 ? 14.178 6.456 -20.299 1.00 83.88 93 ALA A C 1
ATOM 755 O O . ALA A 1 93 ? 14.574 5.424 -20.826 1.00 83.88 93 ALA A O 1
ATOM 756 N N . ILE A 1 94 ? 13.700 6.483 -19.053 1.00 85.25 94 ILE A N 1
ATOM 757 C CA . ILE A 1 94 ? 13.530 5.309 -18.185 1.00 85.25 94 ILE A CA 1
ATOM 758 C C . ILE A 1 94 ? 12.063 4.860 -18.187 1.00 85.25 94 ILE A C 1
ATOM 760 O O . ILE A 1 94 ? 11.785 3.666 -18.203 1.00 85.25 94 ILE A O 1
ATOM 764 N N . ARG A 1 95 ? 11.119 5.810 -18.237 1.00 86.19 95 ARG A N 1
ATOM 765 C CA . ARG A 1 95 ? 9.674 5.542 -18.213 1.00 86.19 95 ARG A CA 1
ATOM 766 C C . ARG A 1 95 ? 9.203 4.684 -19.388 1.00 86.19 95 ARG A C 1
ATOM 768 O O . ARG A 1 95 ? 8.456 3.741 -19.171 1.00 86.19 95 ARG A O 1
ATOM 775 N N . VAL A 1 96 ? 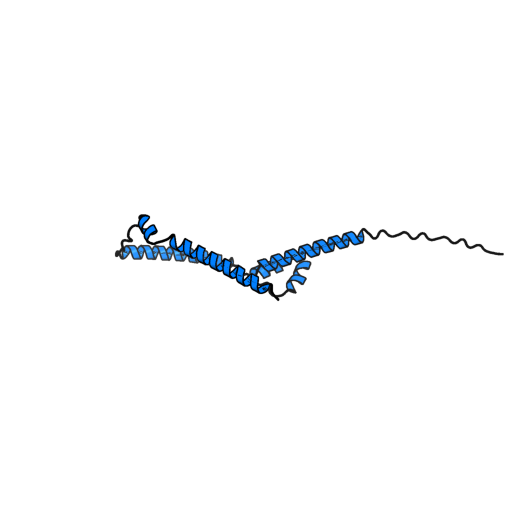9.630 4.990 -20.615 1.00 84.62 96 VAL A N 1
ATOM 776 C CA . VAL A 1 96 ? 9.153 4.293 -21.830 1.00 84.62 96 VAL A CA 1
ATOM 777 C C . VAL A 1 96 ? 9.462 2.783 -21.799 1.00 84.62 96 VAL A C 1
ATOM 779 O O . VAL A 1 96 ? 8.541 1.993 -21.999 1.00 84.62 96 VAL A O 1
ATOM 782 N N . PRO A 1 97 ? 10.695 2.351 -21.473 1.00 80.38 97 PRO A N 1
ATOM 783 C CA . PRO A 1 97 ? 10.997 0.938 -21.239 1.00 80.38 97 PRO A CA 1
ATOM 784 C C . PRO A 1 97 ? 10.219 0.333 -20.068 1.00 80.38 97 PRO A C 1
ATOM 786 O O . PRO A 1 97 ? 9.800 -0.819 -20.137 1.00 80.38 97 PRO A O 1
ATOM 789 N N . MET A 1 98 ? 10.020 1.103 -18.993 1.00 79.50 98 MET A N 1
ATOM 790 C CA . MET A 1 98 ? 9.378 0.601 -17.779 1.00 79.50 98 MET A CA 1
ATOM 791 C C . MET A 1 98 ? 7.878 0.344 -17.966 1.00 79.50 98 MET A C 1
ATOM 793 O O . MET A 1 98 ? 7.372 -0.657 -17.472 1.00 79.50 98 MET A O 1
ATOM 797 N N . MET A 1 99 ? 7.204 1.187 -18.753 1.00 75.31 99 MET A N 1
ATOM 798 C CA . MET A 1 99 ? 5.796 1.039 -19.148 1.00 75.31 99 MET A CA 1
ATOM 799 C C . MET A 1 99 ? 5.556 -0.151 -20.088 1.00 75.31 99 MET A C 1
ATOM 801 O O . MET A 1 99 ? 4.446 -0.674 -20.150 1.00 75.31 99 MET A O 1
ATOM 805 N N . ALA A 1 100 ? 6.580 -0.581 -20.833 1.00 74.88 100 ALA A N 1
ATOM 806 C CA . ALA A 1 100 ? 6.499 -1.749 -21.710 1.00 74.88 100 ALA A CA 1
ATOM 807 C C . ALA A 1 100 ? 6.570 -3.081 -20.934 1.00 74.88 100 ALA A C 1
ATOM 809 O O . ALA A 1 100 ? 6.166 -4.121 -21.454 1.00 74.88 100 ALA A O 1
ATOM 810 N N . CYS A 1 101 ? 7.056 -3.055 -19.689 1.00 65.12 101 CYS A N 1
ATOM 811 C CA . CYS A 1 101 ? 7.069 -4.195 -18.779 1.00 65.12 101 CYS A CA 1
ATOM 812 C C . CYS A 1 101 ? 5.791 -4.175 -17.928 1.00 65.12 101 CYS A C 1
ATOM 814 O O . CYS A 1 101 ? 5.649 -3.362 -17.019 1.00 65.12 101 CYS A O 1
ATOM 816 N N . THR A 1 102 ? 4.839 -5.052 -18.235 1.00 62.62 102 THR A N 1
ATOM 817 C CA . THR A 1 102 ? 3.505 -5.027 -17.627 1.00 62.62 102 THR A CA 1
ATOM 818 C C . THR A 1 102 ? 3.448 -5.671 -16.236 1.00 62.62 102 THR A C 1
ATOM 820 O O . THR A 1 102 ? 4.021 -6.731 -15.979 1.00 62.62 102 THR A O 1
ATOM 823 N N . ASN A 1 103 ? 2.664 -5.020 -15.371 1.00 66.06 103 ASN A N 1
ATOM 824 C CA . ASN A 1 103 ? 2.113 -5.479 -14.093 1.00 66.06 103 ASN A CA 1
ATOM 825 C C . ASN A 1 103 ? 3.147 -5.686 -12.977 1.00 66.06 103 ASN A C 1
ATOM 827 O O . ASN A 1 103 ? 3.390 -6.809 -12.531 1.00 66.06 103 ASN A O 1
ATOM 831 N N . TRP A 1 104 ? 3.719 -4.589 -12.473 1.00 69.94 104 TRP A N 1
ATOM 832 C CA . TRP A 1 104 ? 4.492 -4.598 -11.230 1.00 69.94 104 TRP A CA 1
ATOM 833 C C . TRP A 1 104 ? 3.549 -4.824 -10.041 1.00 69.94 104 TRP A C 1
ATOM 835 O O . TRP A 1 104 ? 2.783 -3.931 -9.706 1.00 69.94 104 TRP A O 1
ATOM 845 N N . PRO A 1 105 ? 3.586 -5.982 -9.354 1.00 71.12 105 PRO A N 1
ATOM 846 C CA . PRO A 1 105 ? 2.586 -6.291 -8.331 1.00 71.12 105 PRO A CA 1
ATOM 847 C C . PRO A 1 105 ? 2.877 -5.605 -6.984 1.00 71.12 105 PRO A C 1
ATOM 849 O O . PRO A 1 105 ? 2.202 -5.874 -5.994 1.00 71.12 105 PRO A O 1
ATOM 852 N N . THR A 1 106 ? 3.973 -4.844 -6.879 1.00 88.44 106 THR A N 1
ATOM 853 C CA . THR A 1 106 ? 4.417 -4.201 -5.633 1.00 88.44 106 THR A CA 1
ATOM 854 C C . THR A 1 106 ? 5.416 -3.095 -5.943 1.00 88.44 106 THR A C 1
ATOM 856 O O . THR A 1 106 ? 6.355 -3.315 -6.718 1.00 88.44 106 THR A O 1
ATOM 859 N N . PHE A 1 107 ? 5.308 -1.971 -5.237 1.00 88.50 107 PHE A N 1
ATOM 860 C CA . PHE A 1 107 ? 6.206 -0.825 -5.369 1.00 88.50 107 PHE A CA 1
ATOM 861 C C . PHE A 1 107 ? 7.691 -1.203 -5.241 1.00 88.50 107 PHE A C 1
ATOM 863 O O . PHE A 1 107 ? 8.533 -0.760 -6.020 1.00 88.50 107 PHE A O 1
ATOM 870 N N . SER A 1 108 ? 8.026 -2.108 -4.315 1.00 90.56 108 SER A N 1
ATOM 871 C CA . SER A 1 108 ? 9.410 -2.558 -4.111 1.00 90.56 108 SER A CA 1
ATOM 872 C C . SER A 1 108 ? 10.040 -3.189 -5.360 1.00 90.56 108 SER A C 1
ATOM 874 O O . SER A 1 108 ? 11.232 -3.001 -5.592 1.00 90.56 108 SER A O 1
ATOM 876 N N . LYS A 1 109 ? 9.268 -3.937 -6.160 1.00 88.81 109 LYS A N 1
ATOM 877 C CA . LYS A 1 109 ? 9.779 -4.597 -7.375 1.00 88.81 109 LYS A CA 1
ATOM 878 C C . LYS A 1 109 ? 10.013 -3.588 -8.496 1.00 88.81 109 LYS A C 1
ATOM 880 O O . LYS A 1 109 ? 11.017 -3.674 -9.197 1.00 88.81 109 LYS A O 1
ATOM 885 N N . LEU A 1 110 ? 9.108 -2.619 -8.622 1.00 89.75 110 LEU A N 1
ATOM 886 C CA . LEU A 1 110 ? 9.228 -1.502 -9.556 1.00 89.75 110 LEU A CA 1
ATOM 887 C C . LEU A 1 110 ? 10.506 -0.691 -9.288 1.00 89.75 110 LEU A C 1
ATOM 889 O O . LEU A 1 110 ? 11.284 -0.446 -10.212 1.00 89.75 110 LEU A O 1
ATOM 893 N N . VAL A 1 111 ? 10.771 -0.333 -8.028 1.00 90.38 111 VAL A N 1
ATOM 894 C CA . VAL A 1 111 ? 11.993 0.396 -7.642 1.00 90.38 111 VAL A CA 1
ATOM 895 C C . VAL A 1 111 ? 13.246 -0.422 -7.957 1.00 90.38 111 VAL A C 1
ATOM 897 O O . VAL A 1 111 ? 14.182 0.099 -8.562 1.00 90.38 111 VAL A O 1
ATOM 900 N N . GLU A 1 112 ? 13.258 -1.711 -7.612 1.00 90.38 112 GLU A N 1
ATOM 901 C CA . GLU A 1 112 ? 14.401 -2.592 -7.869 1.00 90.38 112 GLU A CA 1
ATOM 902 C C . GLU A 1 112 ? 14.749 -2.677 -9.363 1.00 90.38 112 GLU A C 1
ATOM 904 O O . GLU A 1 112 ? 15.913 -2.534 -9.745 1.00 90.38 112 GLU A O 1
ATOM 909 N N . VAL A 1 113 ? 13.752 -2.885 -10.227 1.00 88.88 113 VAL A N 1
ATOM 910 C CA . VAL A 1 113 ? 13.989 -2.988 -11.674 1.00 88.88 113 VAL A CA 1
ATOM 911 C C . VAL A 1 113 ? 14.396 -1.642 -12.264 1.00 88.88 113 VAL A C 1
ATOM 913 O O . VAL A 1 113 ? 15.315 -1.593 -13.083 1.00 88.88 113 VAL A O 1
ATOM 916 N N . THR A 1 114 ? 13.801 -0.548 -11.790 1.00 89.81 114 THR A N 1
ATOM 917 C CA . THR A 1 114 ? 14.190 0.808 -12.194 1.00 89.81 114 THR A CA 1
ATOM 918 C C . THR A 1 114 ? 15.660 1.085 -11.873 1.00 89.81 114 THR A C 1
ATOM 920 O O . THR A 1 114 ? 16.391 1.572 -12.734 1.00 89.81 114 THR A O 1
ATOM 923 N N . MET A 1 115 ? 16.133 0.711 -10.677 1.00 89.56 115 MET A N 1
ATOM 924 C CA . MET A 1 115 ? 17.542 0.872 -10.291 1.00 89.56 115 MET A CA 1
ATOM 925 C C . MET A 1 115 ? 18.493 0.065 -11.180 1.00 89.56 115 MET A C 1
ATOM 927 O O . MET A 1 115 ? 19.560 0.554 -11.562 1.00 89.56 115 MET A O 1
ATOM 931 N N . ARG A 1 116 ? 18.120 -1.170 -11.534 1.00 86.75 116 ARG A N 1
ATOM 932 C CA . ARG A 1 116 ? 18.917 -2.007 -12.446 1.00 86.75 116 ARG A CA 1
ATOM 933 C C . ARG A 1 116 ? 18.997 -1.385 -13.836 1.00 86.75 116 ARG A C 1
ATOM 935 O O . ARG A 1 116 ? 20.067 -1.378 -14.438 1.00 86.75 116 ARG A O 1
ATOM 942 N N . PHE A 1 117 ? 17.887 -0.838 -14.322 1.00 86.38 117 PHE A N 1
ATOM 943 C CA . PHE A 1 117 ? 17.830 -0.184 -15.624 1.00 86.38 117 PHE A CA 1
ATOM 944 C C . PHE A 1 117 ? 18.656 1.107 -15.662 1.00 86.38 117 PHE A C 1
ATOM 946 O O . PHE A 1 117 ? 19.432 1.322 -16.592 1.00 86.38 117 PHE A O 1
ATOM 953 N N . GLU A 1 118 ? 18.552 1.944 -14.627 1.00 86.56 118 GLU A N 1
ATOM 954 C CA . GLU A 1 118 ? 19.366 3.157 -14.503 1.00 86.56 118 GLU A CA 1
ATOM 955 C C . GLU A 1 118 ? 20.864 2.829 -14.476 1.00 86.56 118 GLU A C 1
ATOM 957 O O . GLU A 1 118 ? 21.653 3.468 -15.177 1.00 86.56 118 GLU A O 1
ATOM 962 N N . SER A 1 119 ? 21.240 1.784 -13.736 1.00 84.69 119 SER A N 1
ATOM 963 C CA . SER A 1 119 ? 22.622 1.301 -13.673 1.00 84.69 119 SER A CA 1
ATOM 964 C C . SER A 1 119 ? 23.111 0.795 -15.036 1.00 84.69 119 SER A C 1
ATOM 966 O O . SER A 1 119 ? 24.201 1.156 -15.472 1.00 84.69 119 SER A O 1
ATOM 968 N N . ALA A 1 120 ? 22.289 0.028 -15.761 1.00 82.50 120 ALA A N 1
ATOM 969 C CA . ALA A 1 120 ? 22.624 -0.460 -17.100 1.00 82.50 120 ALA A CA 1
ATOM 970 C C . ALA A 1 120 ? 22.844 0.684 -18.109 1.00 82.50 120 ALA A C 1
ATOM 972 O O . ALA A 1 120 ? 23.828 0.679 -18.851 1.00 82.50 120 ALA A O 1
ATOM 973 N N . LEU A 1 121 ? 21.983 1.708 -18.092 1.00 80.88 121 LEU A N 1
ATOM 974 C CA . LEU A 1 121 ? 22.144 2.902 -18.930 1.00 80.88 121 LEU A CA 1
ATOM 975 C C . LEU A 1 121 ? 23.409 3.705 -18.590 1.00 80.88 121 LEU A C 1
ATOM 977 O O . LEU A 1 121 ? 23.995 4.348 -19.468 1.00 80.88 121 LEU A O 1
ATOM 981 N N . ALA A 1 122 ? 23.825 3.722 -17.322 1.00 79.81 122 ALA A N 1
ATOM 982 C CA . ALA A 1 122 ? 25.046 4.403 -16.900 1.00 79.81 122 ALA A CA 1
ATOM 983 C C . ALA A 1 122 ? 26.307 3.707 -17.447 1.00 79.81 122 ALA A C 1
ATOM 985 O O . ALA A 1 122 ? 27.201 4.385 -17.967 1.00 79.81 122 ALA A O 1
ATOM 986 N N . GLU A 1 123 ? 26.344 2.372 -17.409 1.00 78.50 123 GLU A N 1
ATOM 987 C CA . GLU A 1 123 ? 27.444 1.565 -17.954 1.00 78.50 123 GLU A CA 1
ATOM 988 C C . GLU A 1 123 ? 27.524 1.646 -19.486 1.00 78.50 123 GLU A C 1
ATOM 990 O O . GLU A 1 123 ? 28.606 1.823 -20.055 1.00 78.50 123 GLU A O 1
ATOM 995 N N . GLU A 1 124 ? 26.383 1.626 -20.180 1.00 70.31 124 GLU A N 1
ATOM 996 C CA . GLU A 1 124 ? 26.347 1.762 -21.639 1.00 70.31 124 GLU A CA 1
ATOM 997 C C . GLU A 1 124 ? 26.940 3.107 -22.093 1.00 70.31 124 GLU A C 1
ATOM 999 O O . GLU A 1 124 ? 27.807 3.152 -22.974 1.00 70.31 124 GLU A O 1
ATOM 1004 N N . LYS A 1 125 ? 26.578 4.204 -21.414 1.00 68.56 125 LYS A N 1
ATOM 1005 C CA . LYS A 1 125 ? 27.146 5.541 -21.661 1.00 68.56 125 LYS A CA 1
ATOM 1006 C C . LYS A 1 125 ? 28.652 5.610 -21.403 1.00 68.56 125 LYS A C 1
ATOM 1008 O O . LYS A 1 125 ? 29.345 6.379 -22.073 1.00 68.5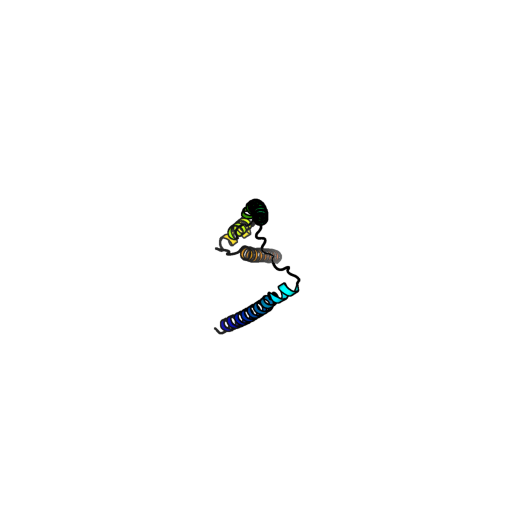6 125 LYS A O 1
ATOM 1013 N N . LYS A 1 126 ? 29.174 4.854 -20.434 1.00 70.75 126 LYS A N 1
ATOM 1014 C CA . LYS A 1 126 ? 30.616 4.778 -20.151 1.00 70.75 126 LYS A CA 1
ATOM 1015 C C . LYS A 1 126 ? 31.349 4.045 -21.276 1.00 70.75 126 LYS A C 1
ATOM 1017 O O . LYS A 1 126 ? 32.284 4.605 -21.844 1.00 70.75 126 LYS A O 1
ATOM 1022 N N . SER A 1 127 ? 30.833 2.887 -21.689 1.00 57.19 127 SER A N 1
ATOM 1023 C CA . SER A 1 127 ? 31.397 2.102 -22.795 1.00 57.19 127 SER A CA 1
ATOM 1024 C C . SER A 1 127 ? 31.371 2.852 -24.138 1.00 57.19 127 SER A C 1
ATOM 1026 O O . SER A 1 127 ? 32.283 2.716 -24.954 1.00 57.19 127 SER A O 1
ATOM 1028 N N . PHE A 1 128 ? 30.357 3.694 -24.374 1.00 56.75 128 PHE A N 1
ATOM 1029 C CA . PHE A 1 128 ? 30.265 4.515 -25.582 1.00 56.75 128 PHE A CA 1
ATOM 1030 C C . PHE A 1 128 ? 31.290 5.655 -25.602 1.00 56.75 128 PHE A C 1
ATOM 1032 O O . PHE A 1 128 ? 31.865 5.949 -26.651 1.00 56.75 128 PHE A O 1
ATOM 1039 N N . ARG A 1 129 ? 31.548 6.286 -24.448 1.00 59.62 129 ARG A N 1
ATOM 1040 C CA . ARG A 1 129 ? 32.578 7.329 -24.310 1.00 59.62 129 ARG A CA 1
ATOM 1041 C C . ARG A 1 129 ? 33.987 6.767 -24.498 1.00 59.62 129 ARG A C 1
ATOM 1043 O O . ARG A 1 129 ? 34.791 7.388 -25.183 1.00 59.62 129 ARG A O 1
ATOM 1050 N N . GLU A 1 130 ? 34.248 5.571 -23.983 1.00 55.97 130 GLU A N 1
ATOM 1051 C CA . GLU A 1 130 ? 35.537 4.883 -24.121 1.00 55.97 130 GLU A CA 1
ATOM 1052 C C . GLU A 1 130 ? 35.837 4.488 -25.580 1.00 55.97 130 GLU A C 1
ATOM 1054 O O . GLU A 1 130 ? 36.924 4.750 -26.091 1.00 55.97 130 GLU A O 1
ATOM 1059 N N . LYS A 1 131 ? 34.829 4.004 -26.320 1.00 59.53 131 LYS A N 1
ATOM 1060 C CA . LYS A 1 131 ? 34.947 3.687 -27.759 1.00 59.53 131 LYS A CA 1
ATOM 1061 C C . LYS A 1 131 ? 35.151 4.907 -28.667 1.00 59.53 131 LYS A C 1
ATOM 1063 O O . LYS A 1 131 ? 35.587 4.742 -29.807 1.00 59.53 131 LYS A O 1
ATOM 1068 N N . ARG A 1 132 ? 34.805 6.119 -28.215 1.00 56.22 132 ARG A N 1
ATOM 1069 C CA . ARG A 1 132 ? 35.081 7.364 -28.959 1.00 56.22 132 ARG A CA 1
ATOM 1070 C C . ARG A 1 132 ? 36.478 7.924 -28.693 1.00 56.22 132 ARG A C 1
ATOM 1072 O O . ARG A 1 132 ? 36.959 8.683 -29.523 1.00 56.22 132 ARG A O 1
ATOM 1079 N N . LEU A 1 133 ? 37.123 7.533 -27.593 1.00 54.62 133 LEU A N 1
ATOM 1080 C CA . LEU A 1 133 ? 38.494 7.936 -27.269 1.00 54.62 133 LEU A CA 1
ATOM 1081 C C . LEU A 1 133 ? 39.549 7.061 -27.970 1.00 54.62 133 LEU A C 1
ATOM 1083 O O . LEU A 1 133 ? 40.668 7.505 -28.180 1.00 54.62 133 LEU A O 1
ATOM 1087 N N . SER A 1 134 ? 39.199 5.833 -28.370 1.00 53.41 134 SER A N 1
ATOM 1088 C CA . SER A 1 134 ? 40.129 4.883 -29.003 1.00 53.41 134 SER A CA 1
ATOM 1089 C C . SER A 1 134 ? 40.188 4.959 -30.537 1.00 53.41 134 SER A C 1
ATOM 1091 O O . SER A 1 134 ? 40.778 4.082 -31.167 1.00 53.41 134 SER A O 1
ATOM 1093 N N . LYS A 1 135 ? 39.545 5.952 -31.163 1.00 57.44 135 LYS A N 1
ATOM 1094 C CA . LYS A 1 135 ? 39.599 6.179 -32.617 1.00 57.44 135 LYS A CA 1
ATOM 1095 C C . LYS A 1 135 ? 40.343 7.480 -32.920 1.00 57.44 135 LYS A C 1
ATOM 1097 O O . LYS A 1 135 ? 39.759 8.416 -33.457 1.00 57.44 135 LYS A O 1
ATOM 1102 N N . GLU A 1 136 ? 41.624 7.535 -32.564 1.00 51.31 136 GLU A N 1
ATOM 1103 C CA . GLU A 1 136 ? 42.535 8.559 -33.086 1.00 51.31 136 GLU A CA 1
ATOM 1104 C C . GLU A 1 136 ? 42.678 8.344 -34.611 1.00 51.31 136 GLU A C 1
ATOM 1106 O O . GLU A 1 136 ? 42.965 7.217 -35.034 1.00 51.31 136 GLU A O 1
ATOM 1111 N N . PRO A 1 137 ? 42.458 9.354 -35.474 1.00 49.16 137 PRO A N 1
ATOM 1112 C CA . PRO A 1 137 ? 42.553 9.168 -36.918 1.00 49.16 137 PRO A CA 1
ATOM 1113 C C . PRO A 1 137 ? 44.007 8.924 -37.333 1.00 49.16 137 PRO A C 1
ATOM 1115 O O . PRO A 1 137 ? 44.855 9.812 -37.248 1.00 49.16 137 PRO A O 1
ATOM 1118 N N . THR A 1 138 ? 44.307 7.726 -37.837 1.00 54.62 138 THR A N 1
ATOM 1119 C CA . THR A 1 138 ? 45.575 7.455 -38.520 1.00 54.62 138 THR A CA 1
ATOM 1120 C C . THR A 1 138 ? 45.675 8.360 -39.748 1.00 54.62 138 THR A C 1
ATOM 1122 O O . THR A 1 138 ? 45.032 8.129 -40.771 1.00 54.62 138 THR A O 1
ATOM 1125 N N . ARG A 1 139 ? 46.478 9.422 -39.638 1.00 53.31 139 ARG A N 1
ATOM 1126 C CA . ARG A 1 139 ? 46.855 10.315 -40.736 1.00 53.31 139 ARG A CA 1
ATOM 1127 C C . ARG A 1 139 ? 47.537 9.489 -41.828 1.00 53.31 139 ARG A C 1
ATOM 1129 O O . ARG A 1 139 ? 48.707 9.134 -41.699 1.00 53.31 139 ARG A O 1
ATOM 1136 N N . MET A 1 140 ? 46.814 9.181 -42.902 1.00 43.69 140 MET A N 1
ATOM 1137 C CA . MET A 1 140 ? 47.396 8.575 -44.097 1.00 43.69 140 MET A CA 1
ATOM 1138 C C . MET A 1 140 ? 48.449 9.532 -44.671 1.00 43.69 140 MET A C 1
ATOM 1140 O O . MET A 1 140 ? 48.134 10.659 -45.055 1.00 43.69 140 MET A O 1
ATOM 1144 N N . ARG A 1 141 ? 49.717 9.106 -44.706 1.00 53.34 141 ARG A N 1
ATOM 1145 C CA . ARG A 1 141 ? 50.753 9.792 -45.486 1.00 53.34 141 ARG A CA 1
ATOM 1146 C C . ARG A 1 141 ? 50.462 9.540 -46.962 1.00 53.34 141 ARG A C 1
ATOM 1148 O O . ARG A 1 141 ? 50.517 8.402 -47.415 1.00 53.34 141 ARG A O 1
ATOM 1155 N N . VAL A 1 142 ? 50.159 10.606 -47.694 1.00 53.34 142 VAL A N 1
ATOM 1156 C CA . VAL A 1 142 ? 50.119 10.588 -49.157 1.00 53.34 142 VAL A CA 1
ATOM 1157 C C . VAL A 1 142 ? 51.557 10.401 -49.641 1.00 53.34 142 VAL A C 1
ATOM 1159 O O . VAL A 1 142 ? 52.422 11.221 -49.335 1.00 53.34 142 VAL A O 1
ATOM 1162 N N . ALA A 1 143 ? 51.831 9.294 -50.329 1.00 53.31 143 ALA A N 1
ATOM 1163 C CA . ALA A 1 143 ? 53.107 9.071 -50.993 1.00 53.31 143 ALA A CA 1
ATOM 1164 C C . ALA A 1 143 ? 53.116 9.857 -52.310 1.00 53.31 143 ALA A C 1
ATOM 1166 O O . ALA A 1 143 ? 52.406 9.507 -53.253 1.00 53.31 143 ALA A O 1
ATOM 1167 N N . SER A 1 144 ? 53.902 10.931 -52.355 1.00 54.00 144 SER A N 1
ATOM 1168 C CA . SER A 1 144 ? 54.182 11.689 -53.572 1.00 54.00 144 SER A CA 1
ATOM 1169 C C . SER A 1 144 ? 54.960 10.803 -54.547 1.00 54.00 144 SER A C 1
ATOM 1171 O O . SER A 1 144 ? 56.130 10.512 -54.315 1.00 54.00 144 SER A O 1
ATOM 1173 N N . HIS A 1 145 ? 54.316 10.349 -55.621 1.00 50.50 145 HIS A N 1
ATOM 1174 C CA . HIS A 1 145 ? 55.017 9.747 -56.752 1.00 50.50 145 HIS A CA 1
ATOM 1175 C C . HIS A 1 145 ? 55.503 10.866 -57.676 1.00 50.50 145 HIS A C 1
ATOM 1177 O O . HIS A 1 145 ? 54.694 11.603 -58.238 1.00 50.50 145 HIS A O 1
ATOM 1183 N N . SER A 1 146 ? 56.823 10.997 -57.815 1.00 55.66 146 SER A N 1
ATOM 1184 C CA . SER A 1 146 ? 57.443 11.825 -58.849 1.00 55.66 146 SER A CA 1
ATOM 1185 C C . SER A 1 146 ? 57.206 11.190 -60.218 1.00 55.66 146 SER A C 1
ATOM 1187 O O . SER A 1 146 ? 57.591 10.044 -60.447 1.00 55.66 146 SER A O 1
ATOM 1189 N N . ILE A 1 147 ? 56.583 11.943 -61.121 1.00 49.03 147 ILE A N 1
ATOM 1190 C CA . ILE A 1 147 ? 56.484 11.607 -62.542 1.00 49.03 147 ILE A CA 1
ATOM 1191 C C . ILE A 1 147 ? 57.828 11.965 -63.178 1.00 49.03 147 ILE A C 1
ATOM 1193 O O . ILE A 1 147 ? 58.229 13.126 -63.162 1.00 49.03 147 ILE A O 1
ATOM 1197 N N . HIS A 1 148 ? 58.535 10.966 -63.700 1.00 42.75 148 HIS A N 1
ATOM 1198 C CA . HIS A 1 148 ? 59.662 11.187 -64.600 1.00 42.75 148 HIS A CA 1
ATOM 1199 C C . HIS A 1 148 ? 59.098 11.242 -66.022 1.00 42.75 148 HIS A C 1
ATOM 1201 O O . HIS A 1 148 ? 58.586 10.236 -66.515 1.00 42.75 148 HIS A O 1
ATOM 1207 N N . GLU A 1 149 ? 59.152 12.411 -66.659 1.00 49.88 149 GLU A N 1
ATOM 1208 C CA . GLU A 1 149 ? 58.917 12.519 -68.097 1.00 49.88 149 GLU A CA 1
ATOM 1209 C C . GLU A 1 149 ? 60.142 12.016 -68.866 1.00 49.88 149 GLU A C 1
ATOM 1211 O O . GLU A 1 149 ? 61.289 12.262 -68.483 1.00 49.88 149 GLU A O 1
ATOM 1216 N N . VAL A 1 150 ? 59.868 11.281 -69.942 1.00 46.84 150 VAL A N 1
ATOM 1217 C CA . VAL A 1 150 ? 60.828 10.861 -70.961 1.00 46.84 150 VAL A CA 1
ATOM 1218 C C . VAL A 1 150 ? 60.532 11.686 -72.209 1.00 46.84 150 VAL A C 1
ATOM 1220 O O . VAL A 1 150 ? 59.432 11.597 -72.756 1.00 46.84 150 VAL A O 1
ATOM 1223 N N . SER A 1 151 ? 61.512 12.459 -72.668 1.00 55.00 151 SER A N 1
ATOM 1224 C CA . SER A 1 151 ? 61.716 12.835 -74.073 1.00 55.00 151 SER A CA 1
ATOM 1225 C C . SER A 1 151 ? 63.183 13.174 -74.285 1.00 55.00 151 SER A C 1
ATOM 1227 O O . SER A 1 151 ? 63.745 13.881 -73.419 1.00 55.00 151 SER A O 1
#

Sequence (151 aa):
MLSCRKQGCEKKKLFDRVAQALSKSKKQFSIERLKALKATTFEWTTNPANVEKWLSMVEKCLGKFTKLAKYTTSYVVDEDEKCKRFEDGLRMAIRVPMMACTNWPTFSKLVEVTMRFESALAEEKKSFREKRLSKEPTRMRVASHSIHEVS

Organism: Cucumis melo var. makuwa (NCBI:txid1194695)

pLDDT: mean 72.23, std 15.04, range [42.75, 95.25]

Radius of gyration: 36.38 Å; chains: 1; bounding box: 87×45×116 Å

Foldseek 3Di:
DPPVVVVVVVVVVVVVVVVVVVVVVVVVPDVVVVVVVCPDDPPPPPPVVVVVVVVVVVVVVVVVVVVVVVVVVVVPQDQVSLLVVVLVVDDPVLNVVLVVDDDDPGPVVSVVVSVVVVVVVVVVVVVVVVVVVPCDDDPDDDDDDDDDDDD